Protein AF-A0A9X8VGP8-F1 (afdb_monomer)

Secondary structure (DSSP, 8-state):
-HHHHS-HHHHHHHHT--HHHHHHHHHHHHHHHTS-SEEEETTEEEEPTT--

pLDDT: mean 71.82, std 9.05, range [50.5, 86.12]

Radius of gyration: 10.34 Å; Cα contacts (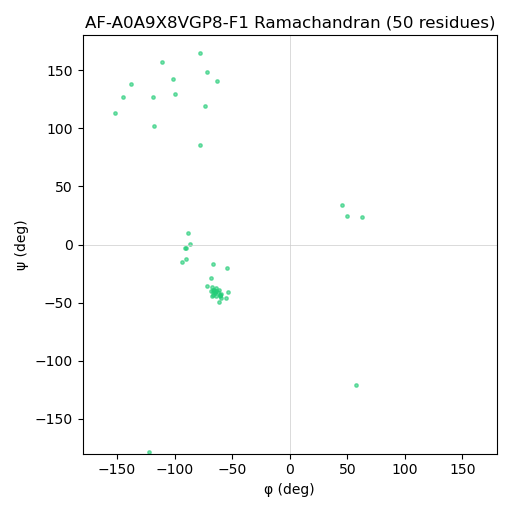8 Å, |Δi|>4): 54; chains: 1; bounding box: 19×25×26 Å

Organism: Serratia marcescens (NCBI:txid615)

Solvent-accessible surface area (backbone atoms only — not comparable to full-atom values): 3053 Å² total; per-residue (Å²): 93,54,80,80,57,34,28,64,62,63,22,9,63,76,67,78,41,53,49,68,58,47,51,49,52,52,51,51,49,28,64,75,65,75,39,73,50,57,45,80,51,88,99,38,39,39,67,30,90,83,65,111

InterPro domains:
  IPR000847 LysR, HTH, N-terminal domain [PF00126] (1-51)
  IPR000847 LysR, HTH, N-terminal domain [PR00039] (8-19)
  IPR000847 LysR, HTH, N-terminal domain [PR00039] (19-29)
  IPR000847 LysR, HTH, N-terminal domain [PR00039] (29-40)
  IPR000847 LysR, HTH, N-terminal domain [PS50931] (1-48)
  IPR036388 Winged helix-like DNA-binding domain superfamily [G3DSA:1.10.10.10] (1-52)
  IPR036390 Winged helix DNA-binding domain superfamily [SSF46785] (1-51)
  IPR050389 LysR-type Transcriptional Regulators [PTHR30118] (1-52)

Sequence (52 aa):
AVMQMQNITRAANSLGMSQPAVSNAVARLKVMFNDELFVRCGRGIQPTMRAR

Structure (mmCIF, N/CA/C/O backbone):
data_AF-A0A9X8VGP8-F1
#
_entry.id   AF-A0A9X8VGP8-F1
#
loop_
_atom_site.group_PDB
_atom_site.id
_atom_site.type_symbol
_atom_site.label_atom_id
_atom_site.label_alt_id
_atom_site.label_comp_id
_atom_site.label_asym_id
_atom_site.label_entity_id
_atom_site.label_seq_id
_atom_site.pdbx_PDB_ins_code
_atom_site.Cartn_x
_atom_site.Cartn_y
_atom_site.Cartn_z
_atom_site.occupancy
_atom_site.B_iso_or_equiv
_atom_site.auth_seq_id
_atom_site.auth_comp_id
_atom_site.auth_asym_id
_atom_site.auth_atom_id
_atom_site.pdbx_PDB_model_num
ATOM 1 N N . ALA A 1 1 ? -9.187 -4.000 -1.383 1.00 61.03 1 ALA A N 1
ATOM 2 C CA . ALA A 1 1 ? -8.823 -2.801 -0.588 1.00 61.03 1 ALA A CA 1
ATOM 3 C C . ALA A 1 1 ? -7.657 -2.001 -1.188 1.00 61.03 1 ALA A C 1
ATOM 5 O O . ALA A 1 1 ? -7.927 -0.961 -1.768 1.00 61.03 1 ALA A O 1
ATOM 6 N N . VAL A 1 2 ? -6.391 -2.451 -1.122 1.00 64.19 2 VAL A N 1
ATOM 7 C CA . VAL A 1 2 ? -5.228 -1.657 -1.607 1.00 64.19 2 VAL A CA 1
ATOM 8 C C . VAL A 1 2 ? -5.313 -1.317 -3.107 1.00 64.19 2 VAL A C 1
ATOM 10 O O . VAL A 1 2 ? -5.153 -0.154 -3.464 1.00 64.19 2 VAL A O 1
ATOM 13 N N . MET A 1 3 ? -5.652 -2.289 -3.968 1.00 65.25 3 MET A N 1
ATOM 14 C CA . MET A 1 3 ? -5.835 -2.064 -5.417 1.00 65.25 3 MET A CA 1
ATOM 15 C C . MET A 1 3 ? -7.018 -1.142 -5.745 1.00 65.25 3 MET A C 1
ATOM 17 O O . MET A 1 3 ? -6.894 -0.268 -6.592 1.00 65.25 3 MET A O 1
ATOM 21 N N . GLN A 1 4 ? -8.139 -1.293 -5.036 1.00 61.47 4 GLN A N 1
ATOM 22 C CA . GLN A 1 4 ? -9.341 -0.471 -5.237 1.00 61.47 4 GLN A CA 1
ATOM 23 C C . GLN A 1 4 ? -9.180 0.968 -4.740 1.00 61.47 4 GLN A C 1
ATOM 25 O O . GLN A 1 4 ? -9.745 1.883 -5.323 1.00 61.47 4 GLN A O 1
ATOM 30 N N . MET A 1 5 ? -8.457 1.172 -3.636 1.00 69.44 5 MET A N 1
ATOM 31 C CA . MET A 1 5 ? -8.373 2.479 -2.980 1.00 69.44 5 MET A CA 1
ATOM 32 C C . MET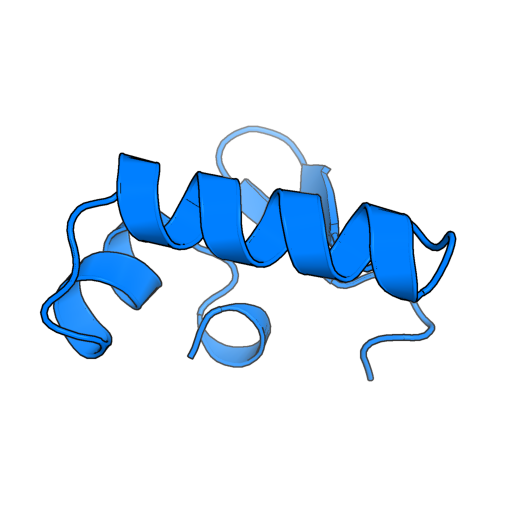 A 1 5 ? -7.170 3.303 -3.434 1.00 69.44 5 MET A C 1
ATOM 34 O O . MET A 1 5 ? -7.136 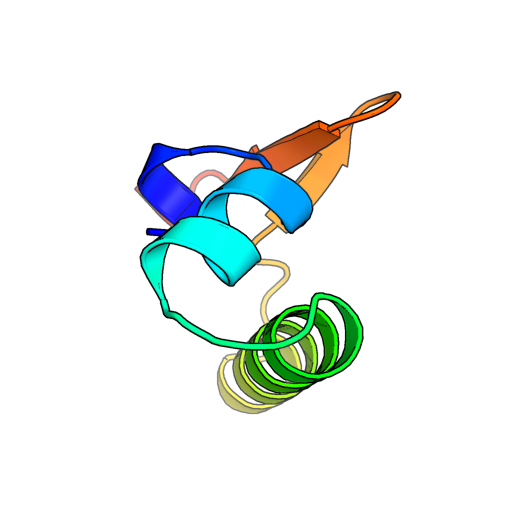4.494 -3.129 1.00 69.44 5 MET A O 1
ATOM 38 N N . GLN A 1 6 ? -6.180 2.683 -4.097 1.00 70.19 6 GLN A N 1
ATOM 39 C CA . GLN A 1 6 ? -4.946 3.333 -4.575 1.00 70.19 6 GLN A CA 1
ATOM 40 C C . GLN A 1 6 ? -4.238 4.176 -3.493 1.00 70.19 6 GLN A C 1
ATOM 42 O O . GLN A 1 6 ? -3.495 5.124 -3.754 1.00 70.19 6 GLN A O 1
ATOM 47 N N . ASN A 1 7 ? -4.484 3.828 -2.230 1.00 76.44 7 ASN A N 1
ATOM 48 C CA . ASN A 1 7 ? -4.080 4.596 -1.069 1.00 76.44 7 ASN A CA 1
ATOM 49 C C . ASN A 1 7 ? -3.878 3.639 0.106 1.00 76.44 7 ASN A C 1
ATOM 51 O O . ASN A 1 7 ? -4.829 3.031 0.601 1.00 76.44 7 ASN A O 1
ATOM 55 N N . ILE A 1 8 ? -2.624 3.518 0.548 1.00 74.44 8 ILE A N 1
ATOM 56 C CA . ILE A 1 8 ? -2.226 2.607 1.629 1.00 74.44 8 ILE A CA 1
ATOM 57 C C . ILE A 1 8 ? -2.928 2.973 2.939 1.00 74.44 8 ILE A C 1
ATOM 59 O O . ILE A 1 8 ? -3.379 2.084 3.649 1.00 74.44 8 ILE A O 1
ATOM 63 N N . THR A 1 9 ? -3.078 4.262 3.243 1.00 79.56 9 THR A N 1
ATOM 64 C CA . THR A 1 9 ? -3.714 4.734 4.480 1.00 79.56 9 THR A CA 1
ATOM 65 C C . THR A 1 9 ? -5.208 4.416 4.504 1.00 79.56 9 THR A C 1
ATOM 67 O O . THR A 1 9 ? -5.714 3.899 5.497 1.00 79.56 9 THR A O 1
ATOM 70 N N . ARG A 1 10 ? -5.926 4.645 3.396 1.00 78.62 10 ARG A N 1
ATOM 71 C CA . ARG A 1 10 ? -7.351 4.274 3.295 1.00 78.62 10 ARG A CA 1
ATOM 72 C C . ARG A 1 10 ? -7.541 2.760 3.320 1.00 78.62 10 ARG A C 1
ATOM 74 O O . ARG A 1 10 ? -8.463 2.280 3.973 1.00 78.62 10 ARG A O 1
ATOM 81 N N . ALA A 1 11 ? -6.655 2.012 2.665 1.00 80.00 11 ALA A N 1
ATOM 82 C CA . ALA A 1 11 ? -6.692 0.556 2.696 1.00 80.00 11 ALA A CA 1
ATOM 83 C C . ALA A 1 11 ? -6.409 0.001 4.098 1.00 80.00 11 ALA A C 1
ATOM 85 O O . ALA A 1 11 ? -7.079 -0.938 4.508 1.00 80.00 11 ALA A O 1
ATOM 86 N N . ALA A 1 12 ? -5.481 0.601 4.845 1.00 82.19 12 ALA A N 1
ATOM 87 C CA . ALA A 1 12 ? -5.194 0.253 6.233 1.00 82.19 12 ALA A CA 1
ATOM 88 C C . ALA A 1 12 ? -6.414 0.464 7.135 1.00 82.19 12 ALA A C 1
ATOM 90 O O . ALA A 1 12 ? -6.850 -0.480 7.790 1.00 82.19 12 ALA A O 1
ATOM 91 N N . ASN A 1 13 ? -7.052 1.635 7.047 1.00 83.94 13 ASN A N 1
ATOM 92 C CA . ASN A 1 13 ? -8.289 1.913 7.778 1.00 83.94 13 ASN A CA 1
ATOM 93 C C . ASN A 1 13 ? -9.416 0.935 7.406 1.00 83.94 13 ASN A C 1
ATOM 95 O O . ASN A 1 13 ? -10.106 0.431 8.284 1.00 83.94 13 ASN A O 1
ATOM 99 N N . SER A 1 14 ? -9.579 0.621 6.117 1.00 82.19 14 SER A N 1
ATOM 100 C CA . SER A 1 14 ? -10.599 -0.327 5.649 1.00 82.19 14 SER A CA 1
ATOM 101 C C . SER A 1 14 ? -10.336 -1.773 6.067 1.00 82.19 14 SER A C 1
ATOM 103 O O . S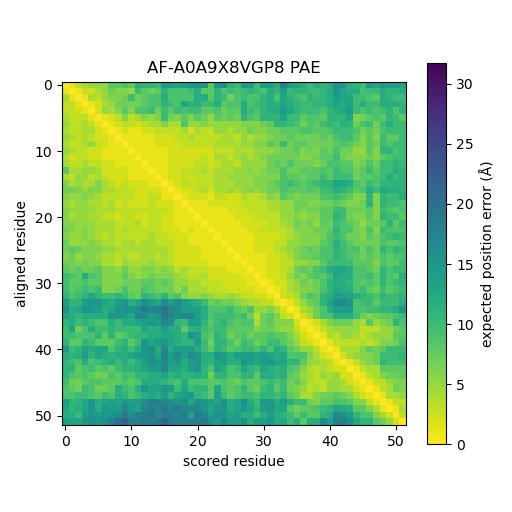ER A 1 14 ? -11.284 -2.545 6.166 1.00 82.19 14 SER A O 1
ATOM 105 N N . LEU A 1 15 ? -9.072 -2.157 6.248 1.00 81.38 15 LEU A N 1
ATOM 106 C CA . LEU A 1 15 ? -8.672 -3.500 6.668 1.00 81.38 15 LEU A CA 1
ATOM 107 C C . LEU A 1 15 ? -8.585 -3.630 8.197 1.00 81.38 15 LEU A C 1
ATOM 109 O O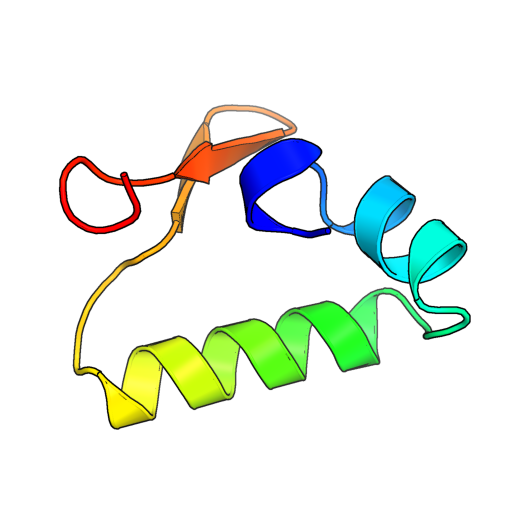 . LEU A 1 15 ? -8.284 -4.715 8.684 1.00 81.38 15 LEU A O 1
ATOM 113 N N . GLY A 1 16 ? -8.808 -2.547 8.954 1.00 86.12 16 GLY A N 1
ATOM 114 C CA . GLY A 1 16 ? -8.589 -2.527 10.405 1.00 86.12 16 GLY A CA 1
ATOM 115 C C . GLY A 1 16 ? -7.123 -2.755 10.791 1.00 86.12 16 GLY A C 1
ATOM 116 O O . GLY A 1 16 ? -6.829 -3.229 11.884 1.00 86.12 16 GLY A O 1
ATOM 117 N N . MET A 1 17 ? -6.194 -2.459 9.880 1.00 85.06 17 MET A N 1
ATOM 118 C CA . MET A 1 17 ? -4.760 -2.683 10.047 1.00 85.06 17 MET A CA 1
ATOM 119 C C . MET A 1 17 ? -4.024 -1.352 10.174 1.00 85.06 17 MET A C 1
ATOM 121 O O . MET A 1 17 ? -4.472 -0.319 9.682 1.00 85.06 17 MET A O 1
ATOM 125 N N . SER A 1 18 ? -2.838 -1.372 10.779 1.00 85.38 18 SER A N 1
ATOM 126 C CA . SER A 1 18 ? -1.950 -0.212 10.750 1.00 85.38 18 SER A CA 1
ATOM 127 C C . SER A 1 18 ? -1.342 -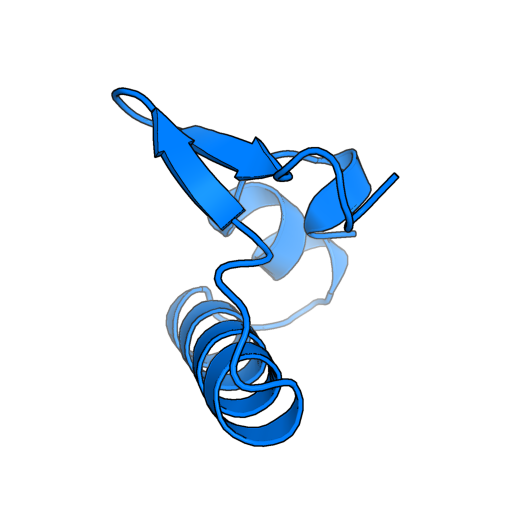0.028 9.352 1.00 85.38 18 SER A C 1
ATOM 129 O O . SER A 1 18 ? -1.089 -0.992 8.622 1.00 85.38 18 SER A O 1
ATOM 131 N N . GLN A 1 19 ? -1.070 1.221 8.964 1.00 81.06 19 GLN A N 1
ATOM 132 C CA . GLN A 1 19 ? -0.423 1.541 7.684 1.00 81.06 19 GLN A CA 1
ATOM 133 C C . GLN A 1 19 ? 0.909 0.777 7.472 1.00 81.06 19 GLN A C 1
ATOM 135 O O . GLN A 1 19 ? 1.107 0.264 6.365 1.00 81.06 19 GLN A O 1
ATOM 140 N N . PRO A 1 20 ? 1.794 0.609 8.484 1.00 81.38 20 PRO A N 1
ATOM 141 C CA . PRO A 1 20 ? 3.002 -0.205 8.339 1.00 81.38 20 PRO A CA 1
ATOM 142 C C . PRO A 1 20 ? 2.702 -1.686 8.085 1.00 81.38 20 PRO A C 1
ATOM 144 O O . PRO A 1 20 ? 3.385 -2.309 7.274 1.00 81.38 20 PRO A O 1
ATOM 147 N N . ALA A 1 21 ? 1.667 -2.251 8.720 1.00 81.62 21 ALA A N 1
ATOM 148 C CA . ALA A 1 21 ? 1.285 -3.648 8.517 1.00 81.62 21 ALA A CA 1
ATOM 149 C C . ALA A 1 21 ? 0.797 -3.895 7.082 1.00 81.62 21 ALA A C 1
ATOM 151 O O . ALA A 1 21 ? 1.213 -4.865 6.449 1.00 81.62 21 ALA A O 1
ATOM 152 N N . VAL A 1 22 ? -0.004 -2.976 6.531 1.00 81.81 22 VAL A N 1
ATOM 153 C CA . VAL A 1 22 ? -0.427 -3.037 5.123 1.00 81.81 22 VAL A CA 1
ATOM 154 C C . VAL A 1 22 ? 0.753 -2.835 4.175 1.00 81.81 22 VAL A C 1
ATOM 156 O O . VAL A 1 22 ? 0.888 -3.584 3.211 1.00 81.81 22 VAL A O 1
ATOM 159 N N . SER A 1 23 ? 1.644 -1.879 4.451 1.00 77.69 23 SER A N 1
ATOM 160 C CA . SER A 1 23 ? 2.843 -1.659 3.631 1.00 77.69 23 SER A CA 1
ATOM 161 C C . SER A 1 23 ? 3.748 -2.895 3.6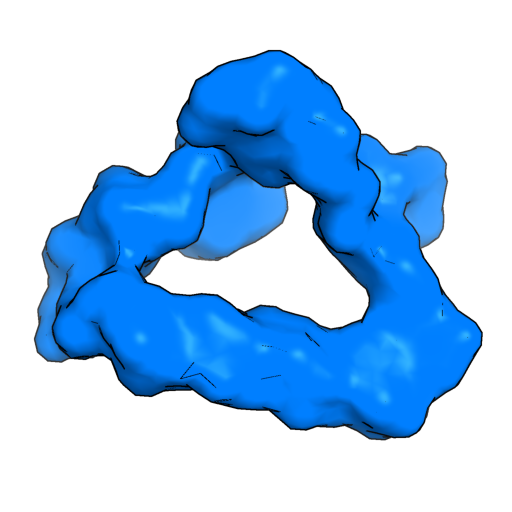01 1.00 77.69 23 SER A C 1
ATOM 163 O O . SER A 1 23 ? 4.207 -3.290 2.531 1.00 77.69 23 SER A O 1
ATOM 165 N N . ASN A 1 24 ? 3.958 -3.546 4.748 1.00 83.38 24 ASN A N 1
ATOM 166 C CA . ASN A 1 24 ? 4.747 -4.774 4.836 1.00 83.38 24 ASN A CA 1
ATOM 167 C C . ASN A 1 24 ? 4.059 -5.956 4.150 1.00 83.38 24 ASN A C 1
ATOM 169 O O . ASN A 1 24 ? 4.726 -6.723 3.461 1.00 83.38 24 ASN A O 1
ATOM 173 N N . ALA A 1 25 ? 2.739 -6.100 4.287 1.00 80.88 25 ALA A N 1
ATOM 174 C CA . ALA A 1 25 ? 1.984 -7.134 3.582 1.00 80.88 25 ALA A CA 1
ATOM 175 C C . ALA A 1 25 ? 2.096 -6.967 2.059 1.00 80.88 25 ALA A C 1
ATOM 177 O O . ALA A 1 25 ? 2.371 -7.935 1.354 1.00 80.88 25 ALA A O 1
ATOM 178 N N . VAL A 1 26 ? 1.977 -5.732 1.559 1.00 75.88 26 VAL A N 1
ATOM 179 C CA . VAL A 1 26 ? 2.169 -5.410 0.137 1.00 75.88 26 VAL A CA 1
ATOM 180 C C . VAL A 1 26 ? 3.607 -5.691 -0.299 1.00 75.88 26 VAL A C 1
ATOM 182 O O . VAL A 1 26 ? 3.804 -6.298 -1.345 1.00 75.88 26 VAL A O 1
ATOM 185 N N . ALA A 1 27 ? 4.612 -5.311 0.494 1.00 77.81 27 ALA A N 1
ATOM 186 C CA . ALA A 1 27 ? 6.015 -5.592 0.187 1.00 77.81 27 ALA A CA 1
ATOM 187 C C . ALA A 1 27 ? 6.316 -7.100 0.137 1.00 77.81 27 ALA A C 1
ATOM 189 O O . ALA A 1 27 ? 7.001 -7.557 -0.773 1.00 77.81 27 ALA A O 1
ATOM 190 N N . ARG A 1 28 ? 5.755 -7.899 1.054 1.00 81.56 28 ARG A N 1
ATOM 191 C CA . ARG A 1 28 ? 5.871 -9.367 1.013 1.00 81.56 28 ARG A CA 1
ATOM 192 C C . ARG A 1 28 ? 5.189 -9.949 -0.220 1.00 81.56 28 ARG A C 1
ATOM 194 O O . ARG A 1 28 ? 5.747 -10.846 -0.842 1.00 81.56 28 ARG A O 1
ATOM 201 N N . LEU A 1 29 ? 4.027 -9.415 -0.601 1.00 72.94 29 LEU A N 1
ATOM 202 C CA . LEU A 1 29 ? 3.352 -9.803 -1.837 1.00 72.94 29 LEU A CA 1
ATOM 203 C C . LEU A 1 29 ? 4.235 -9.511 -3.062 1.00 72.94 29 LEU A C 1
ATOM 205 O O . LEU A 1 29 ? 4.390 -10.382 -3.907 1.00 72.94 29 LEU A O 1
ATOM 209 N N . LYS A 1 30 ? 4.881 -8.336 -3.120 1.00 73.06 30 LYS A N 1
ATOM 210 C CA . LYS A 1 30 ? 5.827 -7.983 -4.196 1.00 73.06 30 LYS A CA 1
ATOM 211 C C . LYS A 1 30 ? 6.949 -9.009 -4.335 1.00 73.06 30 LYS A C 1
ATOM 213 O O . LYS A 1 30 ? 7.236 -9.442 -5.441 1.00 73.06 30 LYS A O 1
ATOM 218 N N . VAL A 1 31 ? 7.554 -9.414 -3.217 1.00 76.31 31 VAL A N 1
ATOM 219 C CA . VAL A 1 31 ? 8.646 -10.402 -3.215 1.00 76.31 31 VAL A CA 1
ATOM 220 C C . VAL A 1 31 ? 8.150 -11.778 -3.662 1.00 76.31 31 VAL A C 1
ATOM 222 O O . VAL A 1 31 ? 8.828 -12.438 -4.439 1.00 76.31 31 VAL A O 1
ATOM 225 N N . MET A 1 32 ? 6.957 -12.199 -3.228 1.00 74.50 32 MET A N 1
ATOM 226 C CA . MET A 1 32 ? 6.382 -13.490 -3.633 1.00 74.50 32 MET A CA 1
ATOM 227 C C . MET A 1 32 ? 6.011 -13.543 -5.118 1.00 74.50 32 MET A C 1
ATOM 229 O O . MET A 1 32 ? 6.174 -14.584 -5.743 1.00 74.50 32 MET A O 1
ATOM 233 N N . PHE A 1 33 ? 5.527 -12.435 -5.682 1.00 69.25 33 PHE A N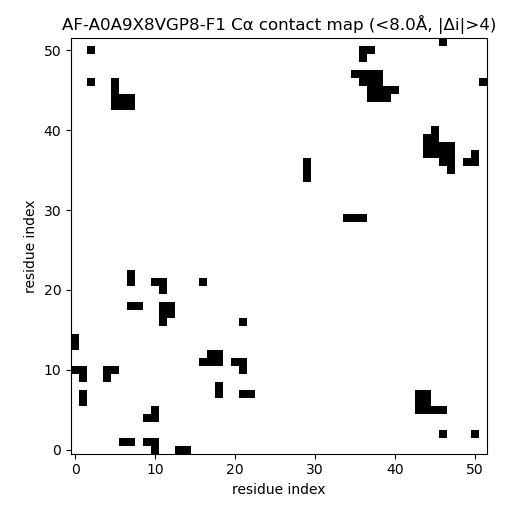 1
ATOM 234 C CA . PHE A 1 33 ? 5.162 -12.357 -7.098 1.00 69.25 33 PHE A CA 1
ATOM 235 C C . PHE A 1 33 ? 6.314 -11.890 -8.001 1.00 69.25 33 PHE A C 1
ATOM 237 O O . PHE A 1 33 ? 6.145 -11.868 -9.215 1.00 69.25 33 PHE A O 1
ATOM 244 N N . ASN A 1 34 ? 7.475 -11.547 -7.424 1.00 64.25 34 ASN A N 1
ATOM 245 C CA . ASN A 1 34 ? 8.615 -10.920 -8.100 1.00 64.25 34 ASN A CA 1
ATOM 246 C C . ASN A 1 34 ? 8.197 -9.761 -9.030 1.00 64.25 34 ASN A C 1
ATOM 248 O O . ASN A 1 34 ? 8.774 -9.569 -10.099 1.00 64.25 34 ASN A O 1
ATOM 252 N N . ASP A 1 35 ? 7.150 -9.028 -8.639 1.00 63.12 35 ASP A N 1
ATOM 253 C CA . ASP A 1 35 ? 6.472 -8.056 -9.495 1.00 63.12 35 ASP A CA 1
ATOM 254 C C . ASP A 1 35 ? 6.154 -6.776 -8.713 1.00 63.12 35 ASP A C 1
ATOM 256 O O . ASP A 1 35 ? 5.698 -6.794 -7.559 1.00 63.12 35 ASP A O 1
ATOM 260 N N . GLU A 1 36 ? 6.368 -5.630 -9.355 1.00 63.03 36 GLU A N 1
ATOM 261 C CA . GLU A 1 36 ? 5.890 -4.357 -8.841 1.00 63.03 36 GLU A CA 1
ATOM 262 C C . GLU A 1 36 ? 4.399 -4.250 -9.142 1.00 63.03 36 GLU A C 1
ATOM 264 O O . GLU A 1 36 ? 3.988 -3.643 -10.116 1.00 63.03 36 GLU A O 1
ATOM 269 N N . LEU A 1 37 ? 3.547 -4.798 -8.276 1.00 65.06 37 LEU A N 1
ATOM 270 C CA . LEU A 1 37 ? 2.088 -4.646 -8.408 1.00 65.06 37 LEU A CA 1
ATOM 271 C C . LEU A 1 37 ? 1.615 -3.194 -8.201 1.00 65.06 37 LEU A C 1
ATOM 273 O O . LEU A 1 37 ? 0.497 -2.840 -8.571 1.00 65.06 37 LEU A O 1
ATOM 277 N N . PHE A 1 38 ? 2.464 -2.350 -7.601 1.00 66.88 38 PHE A N 1
ATOM 278 C CA . PHE A 1 38 ? 2.181 -0.943 -7.325 1.00 66.88 38 PHE A CA 1
ATOM 279 C C . PHE A 1 38 ? 3.435 -0.087 -7.474 1.00 66.88 38 PHE A C 1
ATOM 281 O O . PHE A 1 38 ? 4.432 -0.333 -6.779 1.00 66.88 38 PHE A O 1
ATOM 288 N N . VAL A 1 39 ? 3.333 0.964 -8.284 1.00 65.94 39 VAL A N 1
ATOM 289 C CA . VAL A 1 39 ? 4.339 2.023 -8.423 1.00 65.94 39 VAL A CA 1
ATOM 290 C C . VAL A 1 39 ? 3.899 3.261 -7.644 1.00 65.94 39 VAL A C 1
ATOM 292 O O . VAL A 1 39 ? 2.711 3.589 -7.571 1.00 65.94 39 VAL A O 1
ATOM 295 N N . ARG A 1 40 ? 4.848 3.951 -7.005 1.00 62.34 40 ARG A N 1
ATOM 296 C CA . ARG A 1 40 ? 4.552 5.219 -6.324 1.00 62.34 40 ARG A CA 1
ATOM 297 C C . ARG A 1 40 ? 4.349 6.301 -7.379 1.00 62.34 40 ARG A C 1
ATOM 299 O O . ARG A 1 40 ? 5.272 6.603 -8.124 1.00 62.34 40 ARG A O 1
ATOM 306 N N . CYS A 1 41 ? 3.163 6.899 -7.406 1.00 60.72 41 CYS A N 1
ATOM 307 C CA . CYS A 1 41 ? 2.849 8.016 -8.291 1.00 60.72 41 CYS A CA 1
ATOM 308 C C . CYS A 1 41 ? 2.517 9.232 -7.419 1.00 60.72 41 CYS A C 1
ATOM 310 O O . CYS A 1 41 ? 1.447 9.313 -6.812 1.00 60.72 41 CYS A O 1
ATOM 312 N N . GLY A 1 42 ? 3.471 10.157 -7.287 1.00 70.62 42 GLY A N 1
ATOM 313 C CA . GLY A 1 42 ? 3.327 11.333 -6.424 1.00 70.62 42 GLY A CA 1
ATOM 314 C C . GLY A 1 42 ? 3.047 10.966 -4.959 1.00 70.62 42 GLY A C 1
ATOM 315 O O . GLY A 1 42 ? 3.841 10.277 -4.323 1.00 70.62 42 GLY A O 1
ATOM 316 N N . ARG A 1 43 ? 1.911 11.426 -4.410 1.00 62.25 43 ARG A N 1
ATOM 317 C CA . ARG A 1 43 ? 1.468 11.119 -3.029 1.00 62.25 43 ARG A CA 1
ATOM 318 C C . ARG A 1 43 ? 0.658 9.817 -2.908 1.00 62.25 43 ARG A C 1
ATOM 320 O O . ARG A 1 43 ? 0.201 9.494 -1.813 1.00 62.25 43 ARG A O 1
ATOM 327 N N . GLY A 1 44 ? 0.445 9.095 -4.008 1.00 63.53 44 GLY A N 1
ATOM 328 C CA . GLY A 1 44 ? -0.385 7.892 -4.070 1.00 63.53 44 GLY A CA 1
ATOM 329 C C . GLY A 1 44 ? 0.367 6.657 -4.563 1.00 63.53 44 GLY A C 1
ATOM 330 O O . GLY A 1 44 ? 1.566 6.693 -4.849 1.00 63.53 44 GLY A O 1
ATOM 331 N N . ILE A 1 45 ? -0.358 5.545 -4.662 1.00 70.06 45 ILE A N 1
ATOM 332 C CA . ILE A 1 45 ? 0.134 4.311 -5.280 1.00 70.06 45 ILE A CA 1
ATOM 333 C C . ILE A 1 45 ? -0.748 3.960 -6.474 1.00 70.06 45 ILE A C 1
ATOM 335 O O . ILE A 1 45 ? -1.965 3.868 -6.349 1.00 70.06 45 ILE A O 1
ATOM 339 N N . GLN A 1 46 ? -0.134 3.756 -7.632 1.00 66.81 46 GLN A N 1
ATOM 340 C CA . GLN A 1 46 ? -0.822 3.331 -8.844 1.00 66.81 46 GLN A CA 1
ATOM 341 C C . GLN A 1 46 ? -0.621 1.817 -9.005 1.00 66.81 46 GLN A C 1
ATOM 343 O O . GLN A 1 46 ? 0.523 1.361 -8.926 1.00 66.81 46 GLN A O 1
ATOM 348 N N . PRO A 1 47 ? -1.682 1.021 -9.218 1.00 66.44 47 PRO A N 1
ATOM 349 C CA . PRO A 1 47 ? -1.540 -0.372 -9.613 1.00 66.44 47 PRO A CA 1
ATOM 350 C C . PRO A 1 47 ? -0.865 -0.441 -10.985 1.00 66.44 47 PRO A C 1
ATOM 352 O O . PRO A 1 47 ? -1.139 0.383 -11.861 1.00 66.44 47 PRO A O 1
ATOM 355 N N . THR A 1 48 ? 0.029 -1.405 -11.173 1.00 66.25 48 THR A N 1
ATOM 356 C CA 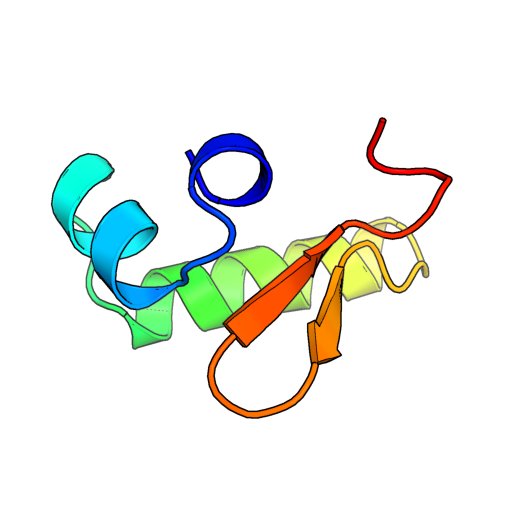. THR A 1 48 ? 0.635 -1.656 -12.486 1.00 66.25 48 THR A CA 1
ATOM 357 C C . THR A 1 48 ? -0.324 -2.417 -13.394 1.00 66.25 48 THR A C 1
ATOM 359 O O . THR A 1 48 ? -1.322 -2.975 -12.940 1.00 66.25 48 THR A O 1
ATOM 362 N N . MET A 1 49 ? -0.036 -2.449 -14.702 1.00 58.28 49 MET A N 1
ATOM 363 C CA . MET A 1 49 ? -0.893 -3.095 -15.710 1.00 58.28 49 MET A CA 1
ATOM 364 C C . MET A 1 49 ? -1.214 -4.571 -15.417 1.00 58.28 49 MET A C 1
ATOM 366 O O . MET A 1 49 ? -2.197 -5.078 -15.949 1.00 58.28 49 MET A O 1
ATOM 370 N N . ARG A 1 50 ? -0.426 -5.254 -14.574 1.00 56.28 50 ARG A N 1
ATOM 371 C CA . ARG A 1 50 ? -0.641 -6.661 -14.194 1.00 56.28 50 ARG A CA 1
ATOM 372 C C . ARG A 1 50 ? -1.526 -6.859 -12.962 1.00 56.28 50 ARG A C 1
ATOM 374 O O . ARG A 1 50 ? -1.967 -7.975 -12.723 1.00 56.28 50 ARG A O 1
ATOM 381 N N . ALA A 1 51 ? -1.799 -5.798 -12.203 1.00 56.12 51 ALA A N 1
ATOM 382 C CA . ALA A 1 51 ? -2.688 -5.811 -11.040 1.00 56.12 51 ALA A CA 1
ATOM 383 C C . ALA A 1 51 ? -4.166 -5.545 -11.404 1.00 56.12 51 ALA A C 1
ATOM 385 O O . ALA A 1 51 ? -4.971 -5.277 -10.510 1.00 56.12 51 ALA A O 1
ATOM 386 N N . ARG A 1 52 ? -4.498 -5.536 -12.702 1.00 50.50 52 ARG A N 1
ATOM 387 C CA . ARG A 1 52 ? -5.831 -5.227 -13.225 1.00 50.50 52 ARG A CA 1
ATOM 388 C C . ARG A 1 52 ? -6.729 -6.457 -13.275 1.00 50.50 52 ARG A C 1
ATOM 390 O O . ARG A 1 52 ? -6.211 -7.539 -13.622 1.00 50.50 52 ARG A O 1
#

Mean predicted aligned error: 7.37 Å

Foldseek 3Di:
DCQVVQALCVVCVVVVHDSVVSVVVQVVVCVVVVDCQWDDDPNTIHGDPVVD

Nearest PDB structures (foldseek):
  2esn-assembly1_A  TM=9.462E-01  e=5.040E-04  Pseudomonas aeruginosa
  6g4r-assembly1_B  TM=9.367E-01  e=1.792E-03  Corynebacterium glutamicum
  4pzj-assembly1_A-2  TM=8.957E-01  e=1.556E-03  Eggerthella lenta DSM 2243
  6g1d-assembly1_C  TM=9.360E-01  e=2.934E-03  Corynebacterium glutamicum
  7d98-assembly1_Q  TM=9.191E-01  e=5.156E-03  Cupriavidus necator